Protein AF-A0A7C6IAD1-F1 (afdb_monomer)

Mean predicted aligned error: 6.72 Å

Secondary structure (DSSP, 8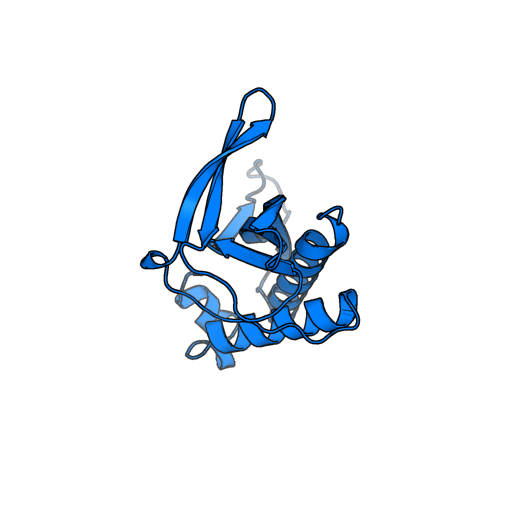-state):
---HHHHHHH-GGGTTTHHHHHHHHHHHHHHHHHSS--------GGGEEEEEEEEETTEEEEEEEESS--SS-SEEEEEEEEEEEEEEE--S-TT--SPPEEEEEEEEEEEEEETTT--EEEEEEEEEEEEESS---HHHHHHHHHHHHHHHHHSS--

pLDDT: mean 84.41, std 10.74, range [49.41, 95.94]

Solvent-accessible surface area (backbone atoms only — not comparable to full-atom values): 9245 Å² total; per-residue (Å²): 98,56,60,69,64,58,39,37,74,46,36,57,92,32,52,92,42,47,68,62,51,50,53,52,53,42,38,51,41,39,19,70,73,71,75,45,85,66,88,88,79,90,78,63,71,90,54,41,46,71,47,78,41,79,75,49,102,90,40,73,42,69,28,49,39,71,75,65,87,62,92,61,81,51,78,46,76,37,74,45,63,62,39,47,47,82,46,73,50,67,70,94,48,96,82,60,86,68,76,47,43,33,32,46,33,43,36,27,23,26,23,33,28,34,41,76,81,69,41,77,66,43,68,53,74,49,75,22,69,33,80,43,74,82,71,73,46,59,65,49,56,51,50,31,41,42,48,42,36,45,49,59,57,72,69,40,79,124

Nearest PDB structures (foldseek):
  4kwy-assembly2_B  TM=5.955E-01  e=2.966E-02  Caulobacter vibrioides CB15
  4kwy-assembly1_A  TM=5.606E-01  e=1.723E-02  Caulobacter vibrioides CB15
  4n4r-assembly2_D  TM=5.101E-01  e=5.105E-02  Salmonella enterica subsp. enterica serovar Typhimurium str. LT2
  2r76-assembly1_A  TM=6.325E-01  e=5.370E-01  Shewanella oneidensis MR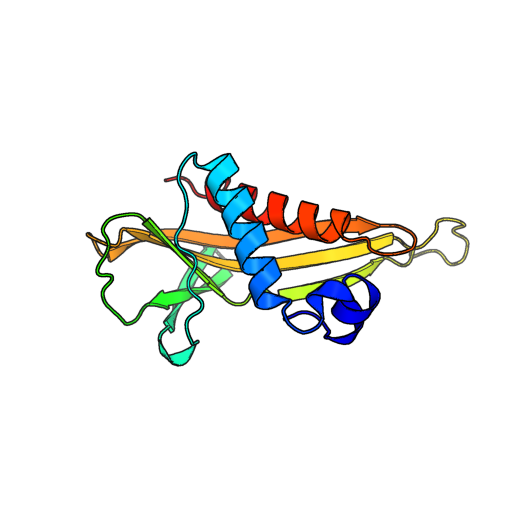-1
  5ixm-assembly3_F  TM=4.500E-01  e=1.262E-01  Yersinia pestis

Structure (mmCIF, N/CA/C/O backbone):
data_AF-A0A7C6IAD1-F1
#
_entry.id   AF-A0A7C6IAD1-F1
#
loop_
_atom_site.group_PDB
_atom_site.id
_atom_site.type_symbol
_atom_site.label_atom_id
_atom_site.label_alt_id
_atom_site.label_comp_id
_atom_site.label_asym_id
_atom_site.label_entity_id
_atom_site.label_seq_id
_atom_site.pdbx_PDB_ins_code
_atom_site.Cartn_x
_atom_site.Cartn_y
_atom_site.Cartn_z
_atom_site.occupancy
_atom_site.B_iso_or_equiv
_atom_site.auth_seq_id
_atom_site.auth_comp_id
_atom_site.auth_asym_id
_atom_site.auth_atom_id
_atom_site.pdbx_PDB_model_num
ATOM 1 N N . MET A 1 1 ? 0.439 -8.194 -6.680 1.00 49.41 1 MET A N 1
ATOM 2 C CA . MET A 1 1 ? 1.773 -8.681 -7.096 1.00 49.41 1 MET A CA 1
ATOM 3 C C . MET A 1 1 ? 1.981 -8.304 -8.549 1.00 49.41 1 MET A C 1
ATOM 5 O O . MET A 1 1 ? 1.055 -8.511 -9.327 1.00 49.41 1 MET A O 1
ATOM 9 N N . GLY A 1 2 ? 3.116 -7.680 -8.877 1.00 54.41 2 GLY A N 1
ATOM 10 C CA . GLY A 1 2 ? 3.465 -7.342 -10.260 1.00 54.41 2 GLY A CA 1
ATOM 11 C C . GLY A 1 2 ? 3.659 -8.585 -11.116 1.00 54.41 2 GLY A C 1
ATOM 12 O O . GLY A 1 2 ? 3.763 -9.694 -10.586 1.00 54.41 2 GLY A O 1
ATOM 13 N N . ASN A 1 3 ? 3.678 -8.398 -12.432 1.00 66.62 3 ASN A N 1
ATOM 14 C CA . ASN A 1 3 ? 4.040 -9.470 -13.343 1.00 66.62 3 ASN A CA 1
ATOM 15 C C . ASN A 1 3 ? 5.466 -9.939 -12.989 1.00 66.62 3 ASN A C 1
ATOM 17 O O . ASN A 1 3 ? 6.377 -9.108 -12.978 1.00 66.62 3 ASN A O 1
ATOM 21 N N . PRO A 1 4 ? 5.683 -11.227 -12.666 1.00 68.62 4 PRO A N 1
ATOM 22 C CA . PRO A 1 4 ? 7.010 -11.738 -12.333 1.00 68.62 4 PRO A CA 1
ATOM 23 C C . PRO A 1 4 ? 8.063 -11.469 -13.411 1.00 68.62 4 PRO A C 1
ATOM 25 O O . PRO A 1 4 ? 9.246 -11.418 -13.087 1.00 68.62 4 PRO A O 1
ATOM 28 N N . ASP A 1 5 ? 7.639 -11.299 -14.664 1.00 72.12 5 ASP A N 1
ATOM 29 C CA . ASP A 1 5 ? 8.531 -10.965 -15.773 1.00 72.12 5 ASP A CA 1
ATOM 30 C C . ASP A 1 5 ? 9.017 -9.508 -15.692 1.00 72.12 5 ASP A C 1
ATOM 32 O O . ASP A 1 5 ? 10.218 -9.285 -15.775 1.00 72.12 5 ASP A O 1
ATOM 36 N N . ASP A 1 6 ? 8.140 -8.540 -15.381 1.00 75.69 6 ASP A N 1
ATOM 37 C CA . ASP A 1 6 ? 8.548 -7.135 -15.181 1.00 75.69 6 ASP A CA 1
ATOM 38 C C . ASP A 1 6 ? 9.548 -7.022 -14.013 1.00 75.69 6 ASP A C 1
ATOM 40 O O . ASP A 1 6 ? 10.589 -6.382 -14.112 1.00 75.69 6 ASP A O 1
ATOM 44 N N . VAL A 1 7 ? 9.295 -7.726 -12.903 1.00 79.81 7 VAL A N 1
ATOM 45 C CA . VAL A 1 7 ? 10.226 -7.717 -11.760 1.00 79.81 7 VAL A CA 1
ATOM 46 C C . VAL A 1 7 ? 11.581 -8.331 -12.128 1.00 79.81 7 VAL A C 1
ATOM 48 O O . VAL A 1 7 ? 12.609 -7.847 -11.667 1.00 79.81 7 VAL A O 1
ATOM 51 N N . LYS A 1 8 ? 11.615 -9.394 -12.937 1.00 83.25 8 LYS A N 1
ATOM 52 C CA . LYS A 1 8 ? 12.880 -10.000 -13.386 1.00 83.25 8 LYS A CA 1
ATOM 53 C C . LYS A 1 8 ? 13.661 -9.087 -14.320 1.00 83.25 8 LYS A C 1
ATOM 55 O O . LYS A 1 8 ? 14.885 -9.070 -14.226 1.00 83.25 8 LYS A O 1
ATOM 60 N N . ASP A 1 9 ? 12.965 -8.375 -15.195 1.00 82.62 9 ASP A N 1
ATOM 61 C CA . ASP A 1 9 ? 13.583 -7.494 -16.180 1.00 82.62 9 ASP A CA 1
ATOM 62 C C . ASP A 1 9 ? 14.133 -6.225 -15.516 1.00 82.62 9 ASP A C 1
ATOM 64 O O . ASP A 1 9 ? 15.273 -5.834 -15.772 1.00 82.62 9 ASP A O 1
ATOM 68 N N . ASP A 1 10 ? 13.358 -5.622 -14.612 1.00 85.06 10 ASP A N 1
ATOM 69 C CA . ASP A 1 10 ? 13.671 -4.312 -14.036 1.00 85.06 10 ASP A CA 1
ATOM 70 C C . ASP A 1 10 ? 14.435 -4.410 -12.700 1.00 85.06 10 ASP A C 1
ATOM 72 O O . ASP A 1 10 ? 15.216 -3.523 -12.351 1.00 85.06 10 ASP A O 1
ATOM 76 N N . LEU A 1 11 ? 14.229 -5.498 -11.946 1.00 86.81 11 LEU A N 1
ATOM 77 C CA . LEU A 1 11 ? 14.812 -5.762 -10.623 1.00 86.81 11 LEU A CA 1
ATOM 78 C C . LEU A 1 11 ? 15.361 -7.205 -10.519 1.00 86.81 11 LEU A C 1
ATOM 80 O O . LEU A 1 11 ? 14.967 -7.962 -9.620 1.00 86.81 11 LEU A O 1
ATOM 84 N N . PRO A 1 12 ? 16.299 -7.622 -11.393 1.00 87.75 12 PRO A N 1
ATOM 85 C CA . PRO A 1 12 ? 16.764 -9.012 -11.472 1.00 87.75 12 PRO A CA 1
ATOM 86 C C . PRO A 1 12 ? 17.335 -9.537 -10.147 1.00 87.75 12 PRO A C 1
ATOM 88 O O . PRO A 1 12 ? 17.147 -10.703 -9.797 1.00 87.75 12 PRO A O 1
ATOM 91 N N . GLU A 1 13 ? 17.982 -8.664 -9.372 1.00 89.38 13 GLU A N 1
ATOM 92 C CA . GLU A 1 13 ? 18.528 -8.960 -8.042 1.00 89.38 13 GLU A CA 1
ATOM 93 C C . GLU A 1 13 ? 17.454 -9.304 -6.993 1.00 89.38 13 GLU A C 1
ATOM 95 O O . GLU A 1 13 ? 17.726 -10.040 -6.043 1.00 89.38 13 GLU A O 1
ATOM 100 N N . PHE A 1 14 ? 16.218 -8.835 -7.189 1.00 87.88 14 PHE A N 1
ATOM 101 C CA . PHE A 1 14 ? 15.090 -9.060 -6.285 1.00 87.88 14 PHE A CA 1
ATOM 102 C C . PHE A 1 14 ? 14.023 -9.988 -6.863 1.00 87.88 14 PHE A C 1
ATOM 104 O O . PHE A 1 14 ? 13.040 -10.257 -6.179 1.00 87.88 14 PHE A O 1
ATOM 111 N N . ALA A 1 15 ? 14.211 -10.558 -8.055 1.00 85.94 15 ALA A N 1
ATOM 112 C CA . ALA A 1 15 ? 13.233 -11.443 -8.696 1.00 85.94 15 ALA A CA 1
ATOM 113 C C . ALA A 1 15 ? 12.720 -12.575 -7.783 1.00 85.94 15 ALA A C 1
ATOM 115 O O . ALA A 1 15 ? 11.536 -12.906 -7.796 1.00 85.94 15 ALA A O 1
ATOM 116 N N . ASN A 1 16 ? 13.601 -13.135 -6.947 1.00 86.25 16 ASN A N 1
ATOM 117 C CA . ASN A 1 16 ? 13.269 -14.220 -6.016 1.00 86.25 16 ASN A CA 1
ATOM 118 C C . ASN A 1 16 ? 12.881 -13.738 -4.605 1.00 86.25 16 ASN A C 1
ATOM 120 O O . ASN A 1 16 ? 12.502 -14.554 -3.769 1.00 86.25 16 ASN A O 1
ATOM 124 N N . ASN A 1 17 ? 12.998 -12.439 -4.313 1.00 88.75 17 ASN A N 1
ATOM 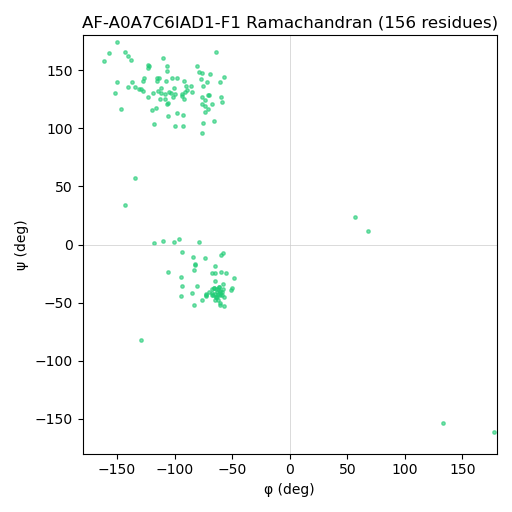125 C CA . ASN A 1 17 ? 12.728 -11.860 -2.993 1.00 88.75 17 ASN A CA 1
ATOM 126 C C . ASN A 1 17 ? 12.061 -10.475 -3.077 1.00 88.75 17 ASN A C 1
ATOM 128 O O . ASN A 1 17 ? 12.293 -9.600 -2.243 1.00 88.75 17 ASN A O 1
ATOM 132 N N . PHE A 1 18 ? 11.221 -10.263 -4.089 1.00 87.56 18 PHE A N 1
ATOM 133 C CA . PHE A 1 18 ? 10.616 -8.959 -4.346 1.00 87.56 18 PHE A CA 1
ATOM 134 C C . PHE A 1 18 ? 9.801 -8.471 -3.152 1.00 87.56 18 PHE A C 1
ATOM 136 O O . PHE A 1 18 ? 9.898 -7.315 -2.768 1.00 87.56 18 PHE A O 1
ATOM 143 N N . VAL A 1 19 ? 9.047 -9.371 -2.514 1.00 87.12 19 VAL A N 1
ATOM 144 C CA . VAL A 1 19 ? 8.253 -9.042 -1.323 1.00 87.12 19 VAL A CA 1
ATOM 145 C C . VAL A 1 19 ? 9.148 -8.599 -0.165 1.00 87.12 19 VAL A C 1
ATOM 147 O O . VAL A 1 19 ? 8.823 -7.627 0.511 1.00 87.12 19 VAL A O 1
ATOM 150 N N . GLY A 1 20 ? 10.277 -9.276 0.063 1.00 90.25 20 GLY A N 1
ATOM 151 C CA . GLY A 1 20 ? 11.220 -8.898 1.114 1.00 90.25 20 GLY A CA 1
ATOM 152 C C . GLY A 1 20 ? 11.841 -7.526 0.861 1.00 90.25 20 GLY A C 1
ATOM 153 O O . GLY A 1 20 ? 11.866 -6.694 1.766 1.00 90.25 20 GLY A O 1
ATOM 154 N N . TRP A 1 21 ? 12.272 -7.274 -0.377 1.00 92.19 21 TRP A N 1
ATOM 155 C CA . TRP A 1 21 ? 12.780 -5.968 -0.799 1.00 92.19 21 TRP A CA 1
ATOM 156 C C . TRP A 1 21 ? 11.718 -4.872 -0.650 1.00 92.19 21 TRP A C 1
ATOM 158 O O . TRP A 1 21 ? 11.953 -3.902 0.060 1.00 92.19 21 TRP A O 1
ATOM 168 N N . PHE A 1 22 ? 10.521 -5.076 -1.202 1.00 90.81 22 PHE A N 1
ATOM 169 C CA . PHE A 1 22 ? 9.424 -4.110 -1.150 1.00 90.81 22 PHE A CA 1
ATOM 170 C C . PHE A 1 22 ? 9.052 -3.745 0.293 1.00 90.81 22 PHE A C 1
ATOM 172 O O . PHE A 1 22 ? 8.907 -2.571 0.620 1.00 90.81 22 PHE A O 1
ATOM 179 N N . LYS A 1 23 ? 8.941 -4.742 1.184 1.00 91.62 23 LYS A N 1
ATOM 180 C CA . LYS A 1 23 ? 8.686 -4.509 2.614 1.00 91.62 23 LYS A CA 1
ATOM 181 C C . LYS A 1 23 ? 9.796 -3.685 3.264 1.00 91.62 23 LYS A C 1
ATOM 183 O O . LYS A 1 23 ? 9.496 -2.810 4.067 1.00 91.62 23 LYS A O 1
ATOM 188 N N . SER A 1 24 ? 11.054 -3.983 2.943 1.00 93.50 24 SER A N 1
ATOM 189 C CA . SER A 1 24 ? 12.201 -3.246 3.476 1.00 93.50 24 SER A CA 1
ATOM 190 C C . SER A 1 24 ? 12.197 -1.795 3.001 1.00 93.50 24 SER A C 1
ATOM 192 O O . SER A 1 24 ? 12.345 -0.901 3.828 1.00 93.50 24 SER A O 1
ATOM 194 N N . SER A 1 25 ? 11.995 -1.558 1.704 1.00 94.56 25 SER A N 1
ATOM 195 C CA . SER A 1 25 ? 11.942 -0.214 1.121 1.00 94.56 25 SER A CA 1
ATOM 196 C C . SER A 1 25 ? 10.781 0.598 1.688 1.00 94.56 25 SER A C 1
ATOM 198 O O . SER A 1 25 ? 10.994 1.701 2.175 1.00 94.56 25 SER A O 1
ATOM 200 N N . LEU A 1 26 ? 9.573 0.026 1.741 1.00 93.25 26 LEU A N 1
ATOM 201 C CA . LEU A 1 26 ? 8.420 0.706 2.336 1.00 93.25 26 LEU A CA 1
ATOM 202 C C . LEU A 1 26 ? 8.660 1.041 3.816 1.00 93.25 26 LEU A C 1
ATOM 204 O O . LEU A 1 26 ? 8.297 2.119 4.270 1.00 93.25 26 LEU A O 1
ATOM 208 N N . GLY A 1 27 ? 9.291 0.139 4.574 1.00 94.25 27 GLY A N 1
ATOM 209 C CA . GLY A 1 27 ? 9.632 0.385 5.977 1.00 94.25 27 GLY A CA 1
ATOM 210 C C . GLY A 1 27 ? 10.615 1.531 6.173 1.00 94.25 27 GLY A C 1
ATOM 211 O O . GLY A 1 27 ? 10.416 2.333 7.082 1.00 94.25 27 GLY A O 1
ATOM 212 N N . GLN A 1 28 ? 11.626 1.634 5.308 1.00 95.94 28 GLN A N 1
ATOM 213 C CA . GLN A 1 28 ? 12.598 2.728 5.337 1.00 95.94 28 GLN A CA 1
ATOM 214 C C . GLN A 1 28 ? 11.935 4.079 5.054 1.00 95.94 28 GLN A C 1
ATOM 216 O O . GLN A 1 28 ? 12.165 5.028 5.803 1.00 95.94 28 GLN A O 1
ATOM 221 N N . GLU A 1 29 ? 11.067 4.159 4.042 1.00 95.38 29 GLU A N 1
ATOM 222 C CA . GLU A 1 29 ? 10.368 5.411 3.721 1.00 95.38 29 GLU A CA 1
ATOM 223 C C . GLU A 1 29 ? 9.377 5.812 4.823 1.00 95.38 29 GLU A C 1
ATOM 225 O O . GLU A 1 29 ? 9.356 6.961 5.262 1.00 95.38 29 GLU A O 1
ATOM 230 N N . LEU A 1 30 ? 8.621 4.858 5.374 1.00 93.19 30 LEU A N 1
ATOM 231 C CA . LEU A 1 30 ? 7.731 5.124 6.508 1.00 93.19 30 LEU A CA 1
ATOM 232 C C . LEU A 1 30 ? 8.496 5.585 7.759 1.00 93.19 30 LEU A C 1
ATOM 234 O O . LEU A 1 30 ? 8.017 6.466 8.476 1.00 93.19 30 LEU A O 1
ATOM 238 N N . GLU A 1 31 ? 9.672 5.020 8.042 1.00 94.25 31 GLU A N 1
ATOM 239 C CA . GLU A 1 31 ? 10.527 5.458 9.153 1.00 94.25 31 GLU A CA 1
ATOM 240 C C . GLU A 1 31 ? 11.070 6.870 8.926 1.00 94.25 31 GLU A C 1
ATOM 242 O O . GLU A 1 31 ? 11.025 7.697 9.837 1.00 94.25 31 GLU A O 1
ATOM 247 N N . LYS A 1 32 ? 11.528 7.169 7.707 1.00 94.31 32 LYS A N 1
ATOM 248 C CA . LYS A 1 32 ? 12.014 8.494 7.305 1.00 94.31 32 LYS A CA 1
ATOM 249 C C . LYS A 1 32 ? 10.940 9.570 7.486 1.00 94.31 32 LYS A C 1
ATOM 251 O O . LYS A 1 32 ? 11.252 10.636 8.012 1.00 94.31 32 LYS A O 1
ATOM 256 N N . ILE A 1 33 ? 9.693 9.284 7.104 1.00 91.88 33 ILE A N 1
ATOM 257 C CA . ILE A 1 33 ? 8.569 10.230 7.202 1.00 91.88 33 ILE A CA 1
ATOM 258 C C . ILE A 1 33 ? 8.069 10.356 8.650 1.00 91.88 33 ILE A C 1
ATOM 260 O O . ILE A 1 33 ? 7.896 11.460 9.163 1.00 91.88 33 ILE A O 1
ATOM 264 N N . SER A 1 34 ? 7.843 9.235 9.342 1.00 89.75 34 SER A N 1
ATOM 265 C CA . SER A 1 34 ? 7.251 9.241 10.691 1.00 89.75 34 SER A CA 1
ATOM 266 C C . SER A 1 34 ? 8.250 9.508 11.824 1.00 89.75 34 SER A C 1
ATOM 268 O O . SER A 1 34 ? 7.846 9.781 12.959 1.00 89.75 34 SER A O 1
ATOM 270 N N . GLY A 1 35 ? 9.551 9.372 11.557 1.00 91.56 35 GLY A N 1
ATOM 271 C CA . GLY A 1 35 ? 10.617 9.405 12.558 1.00 91.56 35 GLY A CA 1
ATOM 272 C C . GLY A 1 35 ? 10.615 8.208 13.519 1.00 91.56 35 GLY A C 1
ATOM 273 O O . GLY A 1 35 ? 11.288 8.260 14.552 1.00 91.56 35 GLY A O 1
ATOM 274 N N . LYS A 1 36 ? 9.837 7.152 13.238 1.00 88.69 36 LYS A N 1
ATOM 275 C CA . LYS A 1 36 ? 9.735 5.943 14.068 1.00 88.69 36 LYS A CA 1
ATOM 276 C C . LYS A 1 36 ? 9.816 4.682 13.203 1.00 88.69 36 LYS A C 1
ATOM 278 O O . LYS A 1 36 ? 9.107 4.603 12.205 1.00 88.69 36 LYS A O 1
ATOM 283 N N . PRO A 1 37 ? 10.590 3.660 13.605 1.00 90.12 37 PRO A N 1
ATOM 284 C CA . PRO A 1 37 ? 10.673 2.419 12.846 1.00 90.12 37 PRO A CA 1
ATOM 285 C C . PRO A 1 37 ? 9.328 1.670 12.885 1.00 90.12 37 PRO A C 1
ATOM 287 O O . PRO A 1 37 ? 8.857 1.326 13.978 1.00 90.12 37 PRO A O 1
ATOM 290 N N . PRO A 1 38 ? 8.689 1.397 11.732 1.00 91.12 38 PRO A N 1
ATOM 291 C CA . PRO A 1 38 ? 7.457 0.625 11.685 1.00 91.12 38 PRO A CA 1
ATOM 292 C C . PRO A 1 38 ? 7.738 -0.880 11.775 1.00 91.12 38 PRO A C 1
ATOM 294 O O . PRO A 1 38 ? 8.772 -1.380 11.329 1.00 91.12 38 PRO A O 1
ATOM 297 N N . VAL A 1 39 ? 6.763 -1.640 12.275 1.00 89.94 39 VAL A N 1
ATOM 298 C CA . VAL A 1 39 ? 6.766 -3.107 12.175 1.00 89.94 39 VAL A CA 1
ATOM 299 C C . VAL A 1 39 ? 5.896 -3.516 10.991 1.00 89.94 39 VAL A C 1
ATOM 301 O O . VAL A 1 39 ? 4.680 -3.337 11.023 1.00 89.94 39 VAL A O 1
ATOM 304 N N . ILE A 1 40 ? 6.506 -4.090 9.949 1.00 90.44 40 ILE A N 1
ATOM 305 C CA . ILE A 1 40 ? 5.789 -4.509 8.735 1.00 90.44 40 ILE A CA 1
ATOM 306 C C . ILE A 1 40 ? 5.638 -6.028 8.691 1.00 90.44 40 ILE A C 1
ATOM 308 O O . ILE A 1 40 ? 6.580 -6.778 8.408 1.00 90.44 40 ILE A O 1
ATOM 312 N N . ASN A 1 41 ? 4.400 -6.483 8.864 1.00 88.31 41 ASN A N 1
ATOM 313 C CA . ASN A 1 41 ? 4.028 -7.890 8.781 1.00 88.31 41 ASN A CA 1
ATOM 314 C C . ASN A 1 41 ? 3.240 -8.171 7.504 1.00 88.31 41 ASN A C 1
ATOM 316 O O . ASN A 1 41 ? 2.410 -7.374 7.078 1.00 88.31 41 ASN A O 1
ATOM 320 N N . GLN A 1 42 ? 3.514 -9.323 6.896 1.00 87.69 42 GLN A N 1
ATOM 321 C CA . GLN A 1 42 ? 2.640 -9.869 5.867 1.00 87.69 42 GLN A CA 1
ATOM 322 C C . GLN A 1 42 ? 1.676 -10.820 6.566 1.00 87.69 42 GLN A C 1
ATOM 324 O O . GLN A 1 42 ? 2.114 -11.676 7.332 1.00 87.69 42 GLN A O 1
ATOM 329 N N . ILE A 1 43 ? 0.388 -10.649 6.308 1.00 86.75 43 ILE A N 1
ATOM 330 C CA . ILE A 1 43 ? -0.678 -11.487 6.852 1.00 86.75 43 ILE A CA 1
ATOM 331 C C . ILE A 1 43 ? -1.478 -12.084 5.699 1.00 86.75 43 ILE A C 1
ATOM 333 O O . ILE A 1 43 ? -1.491 -11.532 4.597 1.00 86.75 43 ILE A O 1
ATOM 337 N N . GLU A 1 44 ? -2.105 -13.229 5.941 1.00 87.12 44 GLU A N 1
ATOM 338 C CA . GLU A 1 44 ? -2.984 -13.860 4.962 1.00 87.12 44 GLU A CA 1
ATOM 339 C C . GLU A 1 44 ? -4.336 -13.147 4.892 1.00 87.12 44 GLU A C 1
ATOM 341 O O . GLU A 1 44 ? -4.860 -12.685 5.905 1.00 87.12 44 GLU A O 1
ATOM 346 N N . ASP A 1 45 ? -4.941 -13.135 3.703 1.00 87.19 45 ASP A N 1
ATOM 347 C CA . ASP A 1 45 ? -6.277 -12.566 3.487 1.00 87.19 45 ASP A CA 1
ATOM 348 C C . ASP A 1 45 ? -7.357 -13.256 4.340 1.00 87.19 45 ASP A C 1
ATOM 350 O O . ASP A 1 45 ? -8.381 -12.653 4.639 1.00 87.19 45 ASP A O 1
ATOM 354 N N . SER A 1 46 ? -7.124 -14.507 4.755 1.00 89.31 46 SER A N 1
ATOM 355 C CA . SER A 1 46 ? -8.003 -15.287 5.638 1.00 89.31 46 SER A CA 1
ATOM 356 C C . SER A 1 46 ? -8.137 -14.703 7.050 1.00 89.31 46 SER A C 1
ATOM 358 O O . SER A 1 46 ? -9.076 -15.057 7.757 1.00 89.31 46 SER A O 1
ATOM 360 N N . LEU A 1 47 ? -7.213 -13.824 7.454 1.00 88.31 47 LEU A N 1
ATOM 361 C CA . LEU A 1 47 ? -7.208 -13.133 8.748 1.00 88.31 47 LEU A CA 1
ATOM 362 C C . LEU A 1 47 ? -7.839 -11.732 8.670 1.00 88.31 47 LEU A C 1
ATOM 364 O O . LEU A 1 47 ? -7.793 -10.972 9.644 1.00 88.31 47 LEU A O 1
ATOM 368 N N . LEU A 1 48 ? -8.375 -11.372 7.501 1.00 89.75 48 LEU A N 1
ATOM 369 C CA . LEU A 1 48 ? -8.971 -10.078 7.217 1.00 89.75 48 LEU A CA 1
ATOM 370 C C . LEU A 1 48 ? -10.447 -10.228 6.836 1.00 89.75 48 LEU A C 1
ATOM 372 O O . LEU A 1 48 ? -10.804 -10.930 5.889 1.00 89.75 48 LEU A O 1
ATOM 376 N N . THR A 1 49 ? -11.300 -9.440 7.481 1.00 91.38 49 THR A N 1
ATOM 377 C CA . THR A 1 49 ? -12.655 -9.167 7.012 1.00 91.38 49 THR A CA 1
ATOM 378 C C . THR A 1 49 ? -12.670 -7.926 6.129 1.00 91.38 49 THR A C 1
ATOM 380 O O . THR A 1 49 ? -12.190 -6.853 6.490 1.00 91.38 49 THR A O 1
ATOM 383 N N . PHE A 1 50 ? -13.305 -8.041 4.964 1.00 91.56 50 PHE A N 1
ATOM 384 C CA . PHE A 1 50 ? -13.477 -6.925 4.037 1.00 91.56 50 PHE A CA 1
ATOM 385 C C . PHE A 1 50 ? -14.798 -6.201 4.268 1.00 91.56 50 PHE A C 1
ATOM 387 O O . PHE A 1 50 ? -15.854 -6.653 3.814 1.00 91.56 50 PHE A O 1
ATOM 394 N N . VAL A 1 51 ? -14.736 -5.048 4.930 1.00 91.56 51 VAL A N 1
ATOM 395 C CA . VAL A 1 51 ? -15.927 -4.273 5.296 1.00 91.56 51 VAL A CA 1
ATOM 396 C C . VAL A 1 51 ? -16.243 -3.220 4.228 1.00 91.56 51 VAL A C 1
ATOM 398 O O . VAL A 1 51 ? -15.358 -2.446 3.853 1.00 91.56 51 VAL A O 1
ATOM 401 N N . PRO A 1 52 ? -17.484 -3.171 3.704 1.00 93.44 52 PRO A N 1
ATOM 402 C CA . PRO A 1 52 ? -17.910 -2.111 2.800 1.00 93.44 52 PRO A CA 1
ATOM 403 C C . PRO A 1 52 ? -18.135 -0.805 3.575 1.00 93.44 52 PRO A C 1
ATOM 405 O O . PRO A 1 52 ? -19.004 -0.743 4.441 1.00 93.44 52 PRO A O 1
ATOM 408 N N . LEU A 1 53 ? -17.388 0.242 3.232 1.00 91.31 53 LEU A N 1
ATOM 409 C CA . LEU A 1 53 ? -17.541 1.596 3.763 1.00 91.31 53 LEU A CA 1
ATOM 410 C C . LEU A 1 53 ? -17.785 2.606 2.643 1.00 91.31 53 LEU A C 1
ATOM 412 O O . LEU A 1 53 ? -17.385 2.403 1.495 1.00 91.31 53 LEU A O 1
ATOM 416 N N . GLN A 1 54 ? -18.454 3.703 2.982 1.00 91.44 54 GLN A N 1
ATOM 417 C CA . GLN A 1 54 ? -18.752 4.773 2.036 1.00 91.44 54 GLN A CA 1
ATOM 418 C C . GLN A 1 54 ? -17.496 5.618 1.785 1.00 91.44 54 GLN A C 1
ATOM 420 O O . GLN A 1 54 ? -16.976 6.215 2.715 1.00 91.44 54 GLN A O 1
ATOM 425 N N . LEU A 1 55 ? -17.024 5.710 0.541 1.00 86.94 55 LEU A N 1
ATOM 426 C CA . LEU A 1 55 ? -15.887 6.572 0.180 1.00 86.94 55 LEU A CA 1
ATOM 427 C C . LEU A 1 55 ? -16.343 7.960 -0.298 1.00 86.94 55 LEU A C 1
ATOM 429 O O . LEU A 1 55 ? -15.687 8.961 -0.044 1.00 86.94 55 LEU A O 1
ATOM 433 N N . SER A 1 56 ? -17.474 8.025 -1.002 1.00 87.06 56 SER A N 1
ATOM 434 C CA . SER A 1 56 ? -18.126 9.265 -1.452 1.00 87.06 56 SER A CA 1
ATOM 435 C C . SER A 1 56 ? -19.629 9.039 -1.538 1.00 87.06 56 SER A C 1
ATOM 437 O O . SER A 1 56 ? -20.052 7.896 -1.452 1.00 87.06 56 SER A O 1
ATOM 439 N N . GLU A 1 57 ? -20.454 10.052 -1.809 1.00 86.19 57 GLU A N 1
ATOM 440 C CA . GLU A 1 57 ? -21.919 9.900 -1.947 1.00 86.19 57 GLU A CA 1
ATOM 441 C C . GLU A 1 57 ? -22.366 8.746 -2.864 1.00 86.19 57 GLU A C 1
ATOM 443 O O . GLU A 1 57 ? -23.431 8.166 -2.666 1.00 86.19 57 GLU A O 1
ATOM 448 N N . LYS A 1 58 ? -21.551 8.391 -3.864 1.00 89.62 58 LYS A N 1
ATOM 449 C CA . LYS A 1 58 ? -21.896 7.400 -4.894 1.00 89.62 58 LYS A CA 1
ATOM 450 C C . LYS A 1 58 ? -20.984 6.178 -4.907 1.00 89.62 58 LYS A C 1
ATOM 452 O O . LYS A 1 58 ? -21.157 5.321 -5.771 1.00 89.62 58 LYS A O 1
ATOM 457 N N . SER A 1 59 ? -20.005 6.087 -4.006 1.00 90.00 59 SER A N 1
ATOM 458 C CA . SER A 1 59 ? -19.015 5.009 -4.042 1.00 90.00 59 SER A CA 1
ATOM 459 C C . SER A 1 59 ? -18.832 4.330 -2.691 1.00 90.00 59 SER A C 1
ATOM 461 O O . SER A 1 59 ? -18.685 4.970 -1.652 1.00 90.00 59 SER A O 1
ATOM 463 N N . ILE A 1 60 ? -18.816 2.999 -2.745 1.00 92.06 60 ILE A N 1
ATOM 464 C CA . ILE A 1 60 ? -18.510 2.111 -1.626 1.00 92.06 60 ILE A CA 1
ATOM 465 C C . ILE A 1 60 ? -17.176 1.438 -1.927 1.00 92.06 60 ILE A C 1
ATOM 467 O O . ILE A 1 60 ? -16.951 0.938 -3.032 1.00 92.06 60 ILE A O 1
ATOM 471 N N . ILE A 1 61 ? -16.310 1.394 -0.927 1.00 91.19 61 ILE A N 1
ATOM 472 C CA . ILE A 1 61 ? -15.033 0.697 -0.957 1.00 91.19 61 ILE A CA 1
ATOM 473 C C . ILE A 1 61 ? -15.049 -0.445 0.055 1.00 91.19 61 ILE A C 1
ATOM 475 O O . ILE A 1 61 ? -15.588 -0.312 1.146 1.00 91.19 61 ILE A O 1
ATOM 479 N N . LYS A 1 62 ? -14.458 -1.588 -0.304 1.00 92.25 62 LYS A N 1
ATOM 480 C CA . LYS A 1 62 ? -14.218 -2.681 0.645 1.00 92.25 62 LYS A CA 1
ATOM 481 C C . LYS A 1 62 ? -12.826 -2.518 1.234 1.00 92.25 62 LYS A C 1
ATOM 483 O O . LYS A 1 62 ? -11.857 -2.675 0.484 1.00 92.25 62 LYS A O 1
ATOM 488 N N . ILE A 1 63 ? -12.752 -2.197 2.519 1.00 92.00 63 ILE A N 1
ATOM 489 C CA . ILE A 1 63 ? -11.493 -1.980 3.235 1.00 92.00 63 ILE A CA 1
ATOM 490 C C . ILE A 1 63 ? -11.095 -3.244 4.005 1.00 92.00 63 ILE A C 1
ATOM 492 O O . ILE A 1 63 ? -11.983 -3.951 4.490 1.00 92.00 63 ILE A O 1
ATOM 496 N N . PRO A 1 64 ? -9.795 -3.565 4.087 1.00 92.06 64 PRO A N 1
ATOM 497 C CA . PRO A 1 64 ? -9.328 -4.655 4.933 1.00 92.06 64 PRO A CA 1
ATOM 498 C C . PRO A 1 64 ? -9.481 -4.255 6.398 1.00 92.06 64 PRO A C 1
ATOM 500 O O . PRO A 1 64 ? -9.004 -3.200 6.784 1.00 92.06 64 PRO A O 1
ATOM 503 N N . LEU A 1 65 ? -10.108 -5.088 7.216 1.00 90.44 65 LEU A N 1
ATOM 504 C CA . LEU A 1 65 ? -10.063 -4.970 8.667 1.00 90.44 65 LEU A CA 1
ATOM 505 C C . LEU A 1 65 ? -9.623 -6.310 9.253 1.00 90.44 65 LEU A C 1
ATOM 507 O O . LEU A 1 65 ? -10.000 -7.355 8.735 1.00 90.44 65 LEU A O 1
ATOM 511 N N . PRO A 1 66 ? -8.830 -6.303 10.318 1.00 86.44 66 PRO A N 1
ATOM 512 C CA . PRO A 1 66 ? -8.364 -7.524 10.947 1.00 86.44 66 PRO A CA 1
ATOM 513 C C . PRO A 1 66 ? -9.432 -8.184 11.813 1.00 86.44 66 PRO A C 1
ATOM 515 O O . PRO A 1 66 ? -10.158 -7.512 12.548 1.00 86.44 66 PRO A O 1
ATOM 518 N N . ASP A 1 67 ? -9.453 -9.514 11.788 1.00 78.62 67 ASP A N 1
ATOM 519 C CA . ASP A 1 67 ? -10.353 -10.319 12.623 1.00 78.62 67 ASP A CA 1
ATOM 520 C C . ASP A 1 67 ? -9.814 -10.524 14.044 1.00 78.62 67 ASP A C 1
ATOM 522 O O . ASP A 1 67 ? -10.549 -10.883 14.967 1.00 78.62 67 ASP A O 1
ATOM 526 N N . THR A 1 68 ? -8.515 -10.297 14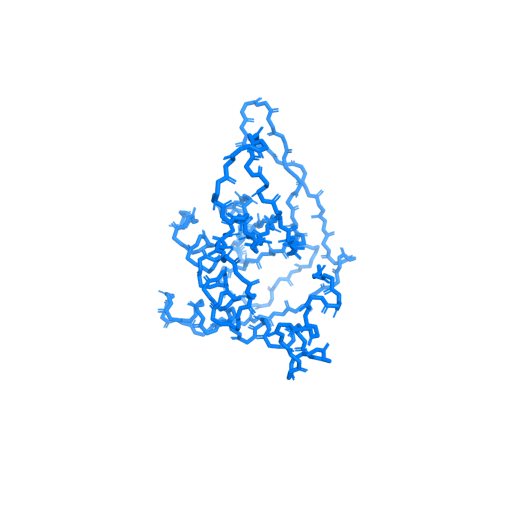.235 1.00 68.75 68 THR A N 1
ATOM 527 C CA . THR A 1 68 ? -7.795 -10.585 15.475 1.00 68.75 68 THR A CA 1
ATOM 528 C C . THR A 1 68 ? -7.444 -9.329 16.260 1.00 68.75 68 THR A C 1
ATOM 530 O O . THR A 1 68 ? -7.260 -8.242 15.717 1.00 68.75 68 THR A O 1
ATOM 533 N N . THR A 1 69 ? -7.298 -9.498 17.572 1.00 67.94 69 THR A N 1
ATOM 534 C CA . THR A 1 69 ? -6.800 -8.462 18.484 1.00 67.94 69 THR A CA 1
ATOM 535 C C . THR A 1 69 ? -5.302 -8.229 18.282 1.00 67.94 69 THR A C 1
ATOM 537 O O . THR A 1 69 ? -4.552 -9.189 18.125 1.00 67.94 69 THR A O 1
ATOM 540 N N . PHE A 1 70 ? -4.863 -6.969 18.329 1.00 69.31 70 PHE A N 1
ATOM 541 C CA . PHE A 1 70 ? -3.445 -6.605 18.287 1.00 69.31 70 PHE A CA 1
ATOM 542 C C . PHE A 1 70 ? -2.873 -6.536 19.690 1.00 69.31 70 PHE A C 1
ATOM 544 O O . PHE A 1 70 ? -3.494 -5.976 20.589 1.00 69.31 70 PHE A O 1
ATOM 551 N N . GLU A 1 71 ? -1.678 -7.091 19.861 1.00 66.62 71 GLU A N 1
ATOM 552 C CA . GLU A 1 71 ? -0.986 -7.097 21.151 1.00 66.62 71 GLU A CA 1
ATOM 553 C C . GLU A 1 71 ? -0.222 -5.791 21.415 1.00 66.62 71 GLU A C 1
ATOM 555 O O . GLU A 1 71 ? 0.048 -5.463 22.568 1.00 66.62 71 GLU A O 1
ATOM 560 N N . ALA A 1 72 ? 0.113 -5.029 20.367 1.00 73.31 72 ALA A N 1
ATOM 561 C CA . ALA A 1 72 ? 0.884 -3.796 20.485 1.00 73.31 72 ALA A CA 1
ATOM 562 C C . ALA A 1 72 ? -0.022 -2.548 20.453 1.00 73.31 72 ALA A C 1
ATOM 564 O O . ALA A 1 72 ? -0.831 -2.419 19.525 1.00 73.31 72 ALA A O 1
ATOM 565 N N . PRO A 1 73 ? 0.123 -1.614 21.414 1.00 83.00 73 PRO A N 1
ATOM 566 C CA . PRO A 1 73 ? -0.582 -0.337 21.385 1.00 83.00 73 PRO A CA 1
ATOM 567 C C . PRO A 1 73 ? -0.060 0.552 20.249 1.00 83.00 73 PRO A C 1
ATOM 569 O O . PRO A 1 73 ? 1.132 0.528 19.926 1.00 83.00 73 PRO A O 1
ATOM 572 N N . GLY A 1 74 ? -0.947 1.353 19.658 1.00 87.62 74 GLY A N 1
ATOM 573 C CA . GLY A 1 74 ? -0.615 2.316 18.613 1.00 87.62 74 GLY A CA 1
ATOM 574 C C . GLY A 1 74 ? -1.562 2.271 17.418 1.00 87.62 74 GLY A C 1
ATOM 575 O O . GLY A 1 74 ? -2.731 1.910 17.526 1.00 87.62 74 GLY A O 1
ATOM 576 N N . ILE A 1 75 ? -1.042 2.675 16.260 1.00 89.62 75 ILE A N 1
ATOM 577 C CA . ILE A 1 75 ? -1.798 2.745 15.009 1.00 89.62 75 ILE A CA 1
ATOM 578 C C . ILE A 1 75 ? -1.313 1.631 14.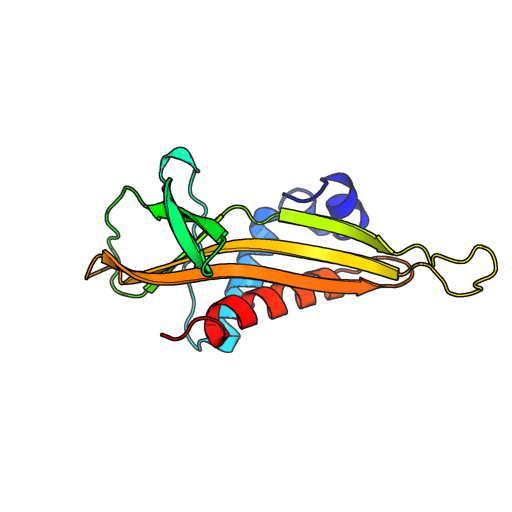088 1.00 89.62 75 ILE A C 1
ATOM 580 O O . ILE A 1 75 ? -0.120 1.531 13.800 1.00 89.62 75 ILE A O 1
ATOM 584 N N . ALA A 1 76 ? -2.241 0.803 13.618 1.00 91.06 76 ALA A N 1
ATOM 585 C CA . ALA A 1 76 ? -1.978 -0.244 12.643 1.00 91.06 76 ALA A CA 1
ATOM 586 C C . ALA A 1 76 ? -2.595 0.122 11.290 1.00 91.06 76 ALA A C 1
ATOM 588 O O . ALA A 1 76 ? -3.782 0.441 11.201 1.00 91.06 76 ALA A O 1
ATOM 589 N N . PHE A 1 77 ? -1.789 0.030 10.233 1.00 91.62 77 PHE A N 1
ATOM 590 C CA . PHE A 1 77 ? -2.235 0.189 8.853 1.00 91.62 77 PHE A CA 1
ATOM 591 C C . PHE A 1 77 ? -2.385 -1.184 8.192 1.00 91.62 77 PHE A C 1
ATOM 593 O O . PHE A 1 77 ? -1.443 -1.977 8.166 1.00 91.62 77 PHE A O 1
ATOM 600 N N . PHE A 1 78 ? -3.557 -1.453 7.620 1.00 91.75 78 PHE A N 1
ATOM 601 C CA . PHE A 1 78 ? -3.828 -2.643 6.808 1.00 91.75 78 PHE A CA 1
ATOM 602 C C . PHE A 1 78 ? -3.900 -2.220 5.356 1.00 91.75 78 PHE A C 1
ATOM 604 O O . PHE A 1 78 ? -4.739 -1.394 5.020 1.00 91.75 78 PHE A O 1
ATOM 611 N N . ILE A 1 79 ? -3.042 -2.779 4.504 1.00 91.06 79 ILE A N 1
ATOM 612 C CA . ILE A 1 79 ? -2.932 -2.406 3.090 1.00 91.06 79 ILE A CA 1
ATOM 613 C C . ILE A 1 79 ? -3.236 -3.644 2.245 1.00 91.06 79 ILE A C 1
ATOM 615 O O . ILE A 1 79 ? -2.509 -4.634 2.308 1.00 91.06 79 ILE A O 1
ATOM 619 N N . HIS A 1 80 ? -4.316 -3.614 1.460 1.00 86.88 80 HIS A N 1
ATOM 620 C CA . HIS A 1 80 ? -4.765 -4.765 0.679 1.00 86.88 80 HIS A CA 1
ATOM 621 C C . HIS A 1 80 ? -5.492 -4.392 -0.630 1.00 86.88 80 HIS A C 1
ATOM 623 O O . HIS A 1 80 ? -6.389 -3.545 -0.635 1.00 86.88 80 HIS A O 1
ATOM 629 N N . PRO A 1 81 ? -5.246 -5.126 -1.730 1.00 81.94 81 PRO A N 1
ATOM 630 C CA . PRO A 1 81 ? -3.962 -5.699 -2.124 1.00 81.94 81 PRO A CA 1
ATOM 631 C C . PRO A 1 81 ? -3.096 -4.600 -2.755 1.00 81.94 81 PRO A C 1
ATOM 633 O O . PRO A 1 81 ? -3.637 -3.732 -3.438 1.00 81.94 81 PRO A O 1
ATOM 636 N N . ILE A 1 82 ? -1.767 -4.662 -2.618 1.00 83.31 82 ILE A N 1
ATOM 637 C CA . ILE A 1 82 ? -0.882 -3.811 -3.430 1.00 83.31 82 ILE A CA 1
ATOM 638 C C . ILE A 1 82 ? -0.843 -4.387 -4.850 1.00 83.31 82 ILE A C 1
ATOM 640 O O . ILE A 1 82 ? -0.251 -5.443 -5.133 1.00 83.31 82 ILE A O 1
ATOM 644 N N . LYS A 1 83 ? -1.557 -3.715 -5.748 1.00 85.06 83 LYS A N 1
ATOM 645 C CA . LYS A 1 83 ? -1.551 -3.995 -7.179 1.00 85.06 83 LYS A CA 1
ATOM 646 C C . LYS A 1 83 ? -0.444 -3.185 -7.816 1.00 85.06 83 LYS A C 1
ATOM 648 O O . LYS A 1 83 ? -0.345 -1.991 -7.575 1.00 85.06 83 LYS A O 1
ATOM 653 N N . VAL A 1 84 ? 0.336 -3.860 -8.645 1.00 83.44 84 VAL A N 1
ATOM 654 C CA . VAL A 1 84 ? 1.359 -3.239 -9.475 1.00 83.44 84 VAL A CA 1
ATOM 655 C C . VAL A 1 84 ? 0.893 -3.381 -10.911 1.00 83.44 84 VAL A C 1
ATOM 657 O O . VAL A 1 84 ? 0.563 -4.492 -11.335 1.00 83.44 84 VAL A O 1
ATOM 660 N N . LEU A 1 85 ? 0.805 -2.268 -11.624 1.00 80.69 85 LEU A N 1
ATOM 661 C CA . LEU A 1 85 ? 0.349 -2.218 -13.005 1.00 80.69 85 LEU A CA 1
ATOM 662 C C . LEU A 1 85 ? 1.375 -1.473 -13.847 1.00 80.69 85 LEU A C 1
ATOM 664 O O . LEU A 1 85 ? 1.912 -0.455 -13.416 1.00 80.69 85 LEU A O 1
ATOM 668 N N . ARG A 1 86 ? 1.590 -1.966 -15.065 1.00 79.88 86 ARG A N 1
ATOM 669 C CA . ARG A 1 86 ? 2.325 -1.256 -16.105 1.00 79.88 86 ARG A CA 1
ATOM 670 C C . ARG A 1 86 ? 1.333 -0.743 -17.139 1.00 79.88 86 ARG A C 1
ATOM 672 O O . ARG A 1 86 ? 0.573 -1.532 -17.703 1.00 79.88 86 ARG A O 1
ATOM 679 N N . HIS A 1 87 ? 1.313 0.565 -17.366 1.00 79.25 87 HIS A N 1
ATOM 680 C CA . HIS A 1 87 ? 0.469 1.193 -18.380 1.00 79.25 87 HIS A CA 1
ATOM 681 C C . HIS A 1 87 ? 1.320 1.804 -19.493 1.00 79.25 87 HIS A C 1
ATOM 683 O O . HIS A 1 87 ? 2.395 2.336 -19.233 1.00 79.25 87 HIS A O 1
ATOM 689 N N . ASN A 1 88 ? 0.837 1.722 -20.734 1.00 75.19 88 ASN A N 1
ATOM 690 C CA . ASN A 1 88 ? 1.485 2.315 -21.900 1.00 75.19 88 ASN A CA 1
ATOM 691 C C . ASN A 1 88 ? 0.535 3.359 -22.487 1.00 75.19 88 ASN A C 1
ATOM 693 O O . ASN A 1 88 ? -0.421 3.001 -23.180 1.00 75.19 88 ASN A O 1
ATOM 697 N N . ASP A 1 89 ? 0.817 4.632 -22.239 1.00 68.31 89 ASP A N 1
ATOM 698 C CA . ASP A 1 89 ? 0.126 5.738 -22.888 1.00 68.31 89 ASP A CA 1
ATOM 699 C C . ASP A 1 89 ? 0.654 5.867 -24.320 1.00 68.31 89 ASP A C 1
ATOM 701 O O . ASP A 1 89 ? 1.695 6.476 -24.598 1.00 68.31 89 ASP A O 1
ATOM 705 N N . LEU A 1 90 ? -0.070 5.259 -25.260 1.00 59.78 90 LEU A N 1
ATOM 706 C CA . LEU A 1 90 ? 0.155 5.489 -26.681 1.00 59.78 90 LEU A CA 1
ATOM 707 C C . LEU A 1 90 ? -0.450 6.851 -27.056 1.00 59.78 90 LEU A C 1
ATOM 709 O O . LEU A 1 90 ? -1.637 7.076 -26.810 1.00 59.78 90 LEU A O 1
ATOM 713 N N . PRO A 1 91 ? 0.302 7.767 -27.691 1.00 59.44 91 PRO A N 1
ATOM 714 C CA . PRO A 1 91 ? -0.285 9.009 -28.168 1.00 59.44 91 PRO A CA 1
ATOM 715 C C . PRO A 1 91 ? -1.402 8.706 -29.179 1.00 59.44 91 PRO A C 1
ATOM 717 O O . PRO A 1 91 ? -1.184 8.028 -30.181 1.00 59.44 91 PRO A O 1
ATOM 720 N N . ASN A 1 92 ? -2.598 9.260 -28.941 1.00 56.09 92 ASN A N 1
ATOM 721 C CA . ASN A 1 92 ? -3.815 9.048 -29.746 1.00 56.09 92 ASN A CA 1
ATOM 722 C C . ASN A 1 92 ? -3.691 9.425 -31.238 1.00 56.09 92 ASN A C 1
ATOM 724 O O . ASN A 1 92 ? -4.612 9.177 -32.016 1.00 56.09 92 ASN A O 1
ATOM 728 N N . ASN A 1 93 ? -2.580 10.031 -31.663 1.00 57.50 93 ASN A N 1
ATOM 729 C CA . ASN A 1 93 ? -2.365 10.444 -33.041 1.00 57.50 93 ASN A CA 1
ATOM 730 C C . ASN A 1 93 ? -1.194 9.673 -33.665 1.00 57.50 93 ASN A C 1
ATOM 732 O O . ASN A 1 93 ? -0.046 9.832 -33.250 1.00 57.50 93 ASN A O 1
ATOM 736 N N . ARG A 1 94 ? -1.480 8.897 -34.720 1.00 54.50 94 ARG A N 1
ATOM 737 C CA . ARG A 1 94 ? -0.497 8.110 -35.495 1.00 54.50 94 ARG A CA 1
ATOM 738 C C . ARG A 1 94 ? 0.616 8.952 -36.147 1.00 54.50 94 ARG A C 1
ATOM 740 O O . ARG A 1 94 ? 1.558 8.379 -36.678 1.00 54.50 94 ARG A O 1
ATOM 747 N N . GLN A 1 95 ? 0.513 10.284 -36.123 1.00 57.25 95 GLN A N 1
ATOM 748 C CA . GLN A 1 95 ? 1.533 11.224 -36.613 1.00 57.25 95 GLN A CA 1
ATOM 749 C C . GLN A 1 95 ? 2.404 11.850 -35.507 1.00 57.25 95 GLN A C 1
ATOM 751 O O . GLN A 1 95 ? 3.251 12.693 -35.795 1.00 57.25 95 GLN A O 1
ATOM 756 N N . SER A 1 96 ? 2.207 11.479 -34.240 1.00 59.31 96 SER A N 1
ATOM 757 C CA . SER A 1 96 ? 3.023 11.988 -33.136 1.00 59.31 96 SER A CA 1
ATOM 758 C C . SER A 1 96 ? 4.416 11.352 -33.145 1.00 59.31 96 SER A C 1
ATOM 760 O O . SER A 1 96 ? 4.540 10.136 -33.056 1.00 59.31 96 SER A O 1
ATOM 762 N N . THR A 1 97 ? 5.470 12.171 -33.182 1.00 60.84 97 THR A N 1
ATOM 763 C CA . THR A 1 97 ? 6.867 11.751 -32.946 1.00 60.84 97 THR A CA 1
ATOM 764 C C . THR A 1 97 ? 7.199 11.589 -31.460 1.00 60.84 97 THR A C 1
ATOM 766 O O . THR A 1 97 ? 8.346 11.310 -31.113 1.00 60.84 97 THR A O 1
ATOM 769 N N . ARG A 1 98 ? 6.224 11.791 -30.561 1.00 61.88 98 ARG A N 1
ATOM 770 C CA . ARG A 1 98 ? 6.426 11.575 -29.125 1.00 61.88 98 ARG A CA 1
ATOM 771 C C . ARG A 1 98 ? 6.542 10.083 -28.844 1.00 61.88 98 ARG A C 1
ATOM 773 O O . ARG A 1 98 ? 5.672 9.314 -29.252 1.00 61.88 98 ARG A O 1
ATOM 780 N N . LEU A 1 99 ? 7.607 9.714 -28.138 1.00 63.06 99 LEU A N 1
ATOM 781 C CA . LEU A 1 99 ? 7.768 8.380 -27.572 1.00 63.06 99 LEU A CA 1
ATOM 782 C C . LEU A 1 99 ? 6.574 8.069 -26.651 1.00 63.06 99 LEU A C 1
ATOM 784 O O . LEU A 1 99 ? 6.050 8.995 -26.024 1.00 63.06 99 LEU A O 1
ATOM 788 N N . PRO A 1 100 ? 6.107 6.810 -26.603 1.00 67.88 100 PRO A N 1
ATOM 789 C CA . PRO A 1 100 ? 5.065 6.417 -25.668 1.00 67.88 100 PRO A CA 1
ATOM 790 C C . PRO A 1 100 ? 5.544 6.641 -24.233 1.00 67.88 100 PRO A C 1
ATOM 792 O O . PRO A 1 100 ? 6.701 6.371 -23.909 1.00 67.88 100 PRO A O 1
ATOM 795 N N . ASN A 1 101 ? 4.646 7.131 -23.382 1.00 76.44 101 ASN A N 1
ATOM 796 C CA . ASN A 1 101 ? 4.910 7.190 -21.952 1.00 76.44 101 ASN A CA 1
ATOM 797 C C . ASN A 1 101 ? 4.550 5.835 -21.350 1.00 76.44 101 ASN A C 1
ATOM 799 O O . ASN A 1 101 ? 3.465 5.304 -21.590 1.00 76.44 101 ASN A O 1
ATOM 803 N N . HIS A 1 102 ? 5.453 5.285 -20.556 1.00 81.88 102 HIS A N 1
ATOM 804 C CA . HIS A 1 102 ? 5.202 4.105 -19.749 1.00 81.88 102 HIS A CA 1
ATOM 805 C C . HIS A 1 102 ? 4.980 4.536 -18.306 1.00 81.88 102 HIS A C 1
ATOM 807 O O . HIS A 1 102 ? 5.620 5.477 -17.843 1.00 81.88 102 HIS A O 1
ATOM 813 N N . GLN A 1 103 ? 4.078 3.865 -17.600 1.00 85.75 103 GLN A N 1
ATOM 814 C CA . GLN A 1 103 ? 3.789 4.150 -16.201 1.00 85.75 103 GLN A CA 1
ATOM 815 C C . GLN A 1 103 ? 3.884 2.887 -15.360 1.00 85.75 103 GLN A C 1
ATOM 817 O O . GLN A 1 103 ? 3.294 1.863 -15.712 1.00 85.75 103 GLN A O 1
ATOM 822 N N . LEU A 1 104 ? 4.586 2.987 -14.236 1.00 87.69 104 LEU A N 1
ATOM 823 C CA . LEU A 1 104 ? 4.479 2.072 -13.108 1.00 87.69 104 LEU A CA 1
ATOM 824 C C . LEU A 1 104 ? 3.431 2.637 -12.162 1.00 87.69 104 LEU A C 1
ATOM 826 O O . LEU A 1 104 ? 3.553 3.782 -11.751 1.00 87.69 104 LEU A O 1
ATOM 830 N N . ILE A 1 105 ? 2.418 1.851 -11.821 1.00 88.69 105 ILE A N 1
ATOM 831 C CA . ILE A 1 105 ? 1.344 2.275 -10.925 1.00 88.69 105 ILE A CA 1
ATOM 832 C C . ILE A 1 105 ? 1.271 1.305 -9.756 1.00 88.69 105 ILE A C 1
ATOM 834 O O . ILE A 1 105 ? 1.097 0.097 -9.966 1.00 88.69 105 ILE A O 1
ATOM 838 N N . PHE A 1 106 ? 1.316 1.833 -8.535 1.00 90.69 106 PHE A N 1
ATOM 839 C CA . PHE A 1 106 ? 0.856 1.113 -7.356 1.00 90.69 106 PHE A CA 1
ATOM 840 C C . PHE A 1 106 ? -0.530 1.586 -6.974 1.00 90.69 106 PHE A C 1
ATOM 842 O O . PHE A 1 106 ? -0.813 2.776 -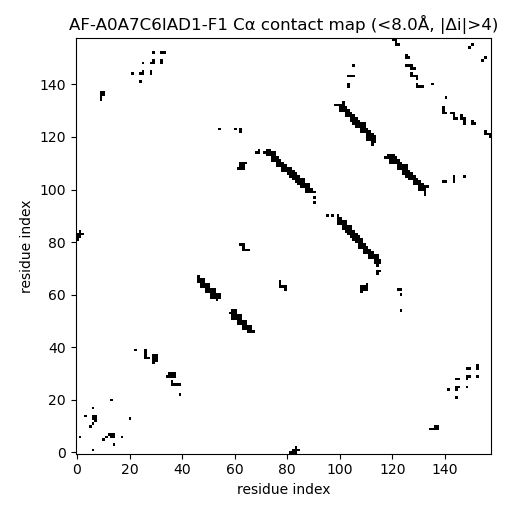6.923 1.00 90.69 106 PHE A O 1
ATOM 849 N N . SER A 1 107 ? -1.409 0.635 -6.683 1.00 90.19 107 SER A N 1
ATOM 850 C CA . SER A 1 107 ? -2.693 0.950 -6.081 1.00 90.19 107 SER A CA 1
ATOM 851 C C . SER A 1 107 ? -3.061 -0.080 -5.035 1.00 90.19 107 SER A C 1
ATOM 853 O O . SER A 1 107 ? -2.938 -1.287 -5.260 1.00 90.19 107 SER A O 1
ATOM 855 N N . ALA A 1 108 ? -3.539 0.399 -3.896 1.00 90.88 108 ALA A N 1
ATOM 856 C CA . ALA A 1 108 ? -4.004 -0.437 -2.807 1.00 90.88 108 ALA A CA 1
ATOM 857 C C . ALA A 1 108 ? -5.212 0.192 -2.126 1.00 90.88 108 ALA A C 1
ATOM 859 O O . ALA A 1 108 ? -5.526 1.358 -2.327 1.00 90.88 108 ALA A O 1
ATOM 860 N N . ARG A 1 109 ? -5.911 -0.586 -1.308 1.00 92.38 109 ARG A N 1
ATOM 861 C CA . ARG A 1 109 ? -6.876 -0.043 -0.350 1.00 92.38 109 ARG A CA 1
ATOM 862 C C . ARG A 1 109 ? -6.272 -0.153 1.024 1.00 92.38 109 ARG A C 1
ATOM 864 O O . ARG A 1 109 ? -5.531 -1.103 1.275 1.00 92.38 109 ARG A O 1
ATOM 871 N N . TYR A 1 110 ? -6.617 0.770 1.903 1.00 93.38 110 TYR A N 1
ATOM 872 C CA . TYR A 1 110 ? -6.094 0.727 3.251 1.00 93.38 110 TYR A CA 1
ATOM 873 C C . TYR A 1 110 ? -7.119 1.100 4.311 1.00 93.38 110 TYR A C 1
ATOM 875 O O . TYR A 1 110 ? -8.144 1.722 4.023 1.00 93.38 110 TYR A O 1
ATOM 883 N N . SER A 1 111 ? -6.806 0.716 5.543 1.00 92.88 111 SER A N 1
ATOM 884 C CA . SER A 1 111 ? -7.431 1.231 6.757 1.00 92.88 111 SER A CA 1
ATOM 885 C C . SER A 1 111 ? -6.366 1.493 7.817 1.00 92.88 111 SER A C 1
ATOM 887 O O . SER A 1 111 ? -5.477 0.658 7.994 1.00 92.88 111 SER A O 1
ATOM 889 N N . ALA A 1 112 ? -6.499 2.590 8.550 1.00 92.56 112 ALA A N 1
ATOM 890 C CA . ALA A 1 112 ? -5.750 2.891 9.761 1.00 92.56 112 ALA A CA 1
ATOM 891 C C . ALA A 1 112 ? -6.647 2.652 10.980 1.00 92.56 112 ALA A C 1
ATOM 893 O O . ALA A 1 112 ? -7.784 3.132 11.025 1.00 92.56 112 ALA A O 1
ATOM 894 N N . ILE A 1 113 ? -6.149 1.905 11.960 1.00 91.25 113 ILE A N 1
ATOM 895 C CA . ILE A 1 113 ? -6.902 1.502 13.149 1.00 91.25 113 ILE A CA 1
ATOM 896 C C . ILE A 1 113 ? -6.083 1.833 14.391 1.00 91.25 113 ILE A C 1
ATOM 898 O O . ILE A 1 113 ? -4.902 1.501 14.458 1.00 91.25 113 ILE A O 1
ATOM 902 N N . ASP A 1 114 ? -6.727 2.435 15.386 1.00 90.19 114 ASP A N 1
ATOM 903 C CA . ASP A 1 114 ? -6.208 2.484 16.753 1.00 90.19 114 ASP A CA 1
ATOM 904 C C . ASP A 1 114 ? -6.360 1.092 17.377 1.00 90.19 114 ASP A C 1
ATOM 906 O O . ASP A 1 114 ? -7.480 0.601 17.564 1.00 90.19 114 ASP A O 1
ATOM 910 N N . THR A 1 115 ? -5.239 0.438 17.671 1.00 88.62 115 THR A N 1
ATOM 911 C CA . THR A 1 115 ? -5.222 -0.943 18.158 1.00 88.62 115 THR A CA 1
ATOM 912 C C . THR A 1 115 ? -5.826 -1.096 19.551 1.00 88.62 115 THR A C 1
ATOM 914 O O . THR A 1 115 ? -6.337 -2.173 19.868 1.00 88.62 115 THR A O 1
ATOM 917 N N . GLU A 1 116 ? -5.835 -0.037 20.362 1.00 87.19 116 GLU A N 1
ATOM 918 C CA . GLU A 1 116 ? -6.350 -0.057 21.730 1.00 87.19 116 GLU A CA 1
ATOM 919 C C . GLU A 1 116 ? -7.870 0.118 21.741 1.00 87.19 116 GLU A C 1
ATOM 921 O O . GLU A 1 116 ? -8.601 -0.696 22.313 1.00 87.19 116 GLU A O 1
ATOM 926 N N . SER A 1 117 ? -8.369 1.160 21.070 1.00 86.81 117 SER A N 1
ATOM 927 C CA . SER A 1 117 ? -9.810 1.440 21.019 1.00 86.81 117 SER A CA 1
ATOM 928 C C . SER A 1 117 ? -10.558 0.645 19.945 1.00 86.81 117 SER A C 1
ATOM 930 O O . SER A 1 117 ? -11.793 0.640 19.936 1.00 86.81 117 SER A O 1
ATOM 932 N N . LYS A 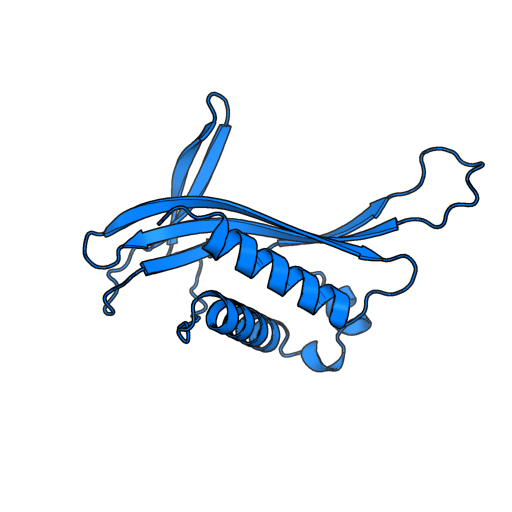1 118 ? -9.828 -0.027 19.046 1.00 85.06 118 LYS A N 1
ATOM 933 C CA . LYS A 1 118 ? -10.338 -0.726 17.853 1.00 85.06 118 LYS A CA 1
ATOM 934 C C . LYS A 1 118 ? -11.136 0.180 16.914 1.00 85.06 118 LYS A C 1
ATOM 936 O O . LYS A 1 118 ? -11.986 -0.293 16.157 1.00 85.06 118 LYS A O 1
ATOM 941 N N . LYS A 1 119 ? -10.900 1.491 16.972 1.00 88.56 119 LYS A N 1
ATOM 942 C CA . LYS A 1 119 ? -11.571 2.460 16.107 1.00 88.56 119 LYS A CA 1
ATOM 943 C C . LYS A 1 119 ? -10.831 2.589 14.789 1.00 88.56 119 LYS A C 1
ATOM 945 O O . LYS A 1 119 ? -9.610 2.708 14.760 1.00 88.56 119 LYS A O 1
ATOM 950 N N . ILE A 1 120 ? -11.600 2.626 13.708 1.00 90.62 120 ILE A N 1
ATOM 951 C CA . ILE A 1 120 ? -11.097 3.021 12.395 1.00 90.62 120 ILE A CA 1
ATOM 952 C C . ILE A 1 120 ? -10.823 4.524 12.461 1.00 90.62 120 ILE A C 1
ATOM 954 O O . ILE A 1 120 ? -11.747 5.306 12.682 1.00 90.62 120 ILE A O 1
ATOM 958 N N . LEU A 1 121 ? -9.559 4.901 12.304 1.00 91.25 121 LEU A N 1
ATOM 959 C CA . LEU A 1 121 ? -9.114 6.292 12.276 1.00 91.25 121 LEU A CA 1
ATOM 960 C C . LEU A 1 121 ? -9.256 6.869 10.868 1.00 91.25 121 LEU A C 1
ATOM 962 O O . LEU A 1 121 ? -9.751 7.976 10.695 1.00 91.25 121 LEU A O 1
ATOM 966 N N . ALA A 1 122 ? -8.888 6.079 9.858 1.00 91.62 122 ALA A N 1
ATOM 967 C CA . ALA A 1 122 ? -8.982 6.463 8.458 1.00 91.62 122 ALA A CA 1
ATOM 968 C C . ALA A 1 122 ? -9.049 5.241 7.542 1.00 91.62 122 ALA A C 1
ATOM 970 O O . ALA A 1 122 ? -8.751 4.117 7.948 1.00 91.62 122 ALA A O 1
ATOM 971 N N . TYR A 1 123 ? -9.438 5.459 6.291 1.00 92.56 123 TYR A N 1
ATOM 972 C CA . TYR A 1 123 ? -9.413 4.449 5.241 1.00 92.56 123 TYR A CA 1
ATOM 973 C C . TYR A 1 123 ? -9.475 5.106 3.868 1.00 92.56 123 TYR A C 1
ATOM 975 O O . TYR A 1 123 ? -9.989 6.214 3.722 1.00 92.56 123 TYR A O 1
ATOM 983 N N . GLY A 1 124 ? -9.012 4.394 2.844 1.00 91.12 124 GLY A N 1
ATOM 984 C CA . GLY A 1 124 ? -9.015 4.943 1.497 1.00 91.12 124 GLY A CA 1
ATOM 985 C C . GLY A 1 124 ? -8.400 4.037 0.445 1.00 91.12 124 GLY A C 1
ATOM 986 O O . GLY A 1 124 ? -8.275 2.819 0.614 1.00 91.12 124 GLY A O 1
ATOM 987 N N . ILE A 1 125 ? -8.054 4.667 -0.671 1.00 90.25 125 ILE A N 1
ATOM 988 C CA . ILE A 1 125 ? -7.295 4.085 -1.773 1.00 90.25 125 ILE A CA 1
ATOM 989 C C . ILE A 1 125 ? -5.949 4.791 -1.769 1.00 90.25 125 ILE A C 1
ATOM 991 O O . ILE A 1 125 ? -5.934 6.012 -1.730 1.00 90.25 125 ILE A O 1
ATOM 995 N N . LEU A 1 126 ? -4.873 4.015 -1.810 1.00 90.69 126 LEU A N 1
ATOM 996 C CA . LEU A 1 126 ? -3.541 4.504 -2.125 1.00 90.69 126 LEU A CA 1
ATOM 997 C C . LEU A 1 126 ? -3.322 4.373 -3.631 1.00 90.69 126 LEU A C 1
ATOM 999 O O . LEU A 1 126 ? -3.734 3.370 -4.239 1.00 90.69 126 LEU A O 1
ATOM 1003 N N . TYR A 1 127 ? -2.672 5.362 -4.212 1.00 90.88 127 TYR A N 1
ATOM 1004 C CA . TYR A 1 127 ? -2.270 5.448 -5.595 1.00 90.88 127 TYR A CA 1
ATOM 1005 C C . TYR A 1 127 ? -0.945 6.217 -5.736 1.00 90.88 127 TYR A C 1
ATOM 1007 O O . TYR A 1 127 ? -0.895 7.427 -5.542 1.00 90.88 127 TYR A O 1
ATOM 1015 N N . SER A 1 128 ? 0.094 5.539 -6.222 1.00 91.00 128 SER A N 1
ATOM 1016 C CA . SER A 1 128 ? 1.324 6.188 -6.690 1.00 91.00 128 SER A CA 1
ATOM 1017 C C . SER A 1 128 ? 1.619 5.812 -8.135 1.00 91.00 128 SER A C 1
ATOM 1019 O O . SER A 1 128 ? 1.204 4.745 -8.614 1.00 91.00 128 SER A O 1
ATOM 1021 N N . SER A 1 129 ? 2.302 6.696 -8.865 1.00 89.31 129 SER A N 1
ATOM 1022 C CA . SER A 1 129 ? 2.616 6.431 -10.267 1.00 89.31 129 SER A CA 1
ATOM 1023 C C . SER A 1 129 ? 3.889 7.111 -10.746 1.00 89.31 129 SER A C 1
ATOM 1025 O O . SER A 1 129 ? 4.013 8.326 -10.649 1.00 89.31 129 SER A O 1
ATOM 1027 N N . GLN A 1 130 ? 4.763 6.346 -11.396 1.00 90.38 130 GLN A N 1
ATOM 1028 C CA . GLN A 1 130 ? 6.003 6.840 -11.991 1.00 90.38 130 GLN A CA 1
ATOM 1029 C C . GLN A 1 130 ? 5.970 6.709 -13.505 1.00 90.38 130 GLN A C 1
ATOM 1031 O O . GLN A 1 130 ? 5.612 5.657 -14.029 1.00 90.38 130 GLN A O 1
ATOM 1036 N N . THR A 1 131 ? 6.341 7.780 -14.212 1.00 86.25 131 THR A N 1
ATOM 1037 C CA . THR A 1 131 ? 6.361 7.816 -15.682 1.00 86.25 131 THR A CA 1
ATOM 1038 C C . THR A 1 131 ? 7.787 7.721 -16.214 1.00 86.25 131 THR A C 1
ATOM 1040 O O . THR A 1 131 ? 8.647 8.508 -15.830 1.00 86.25 131 THR A O 1
ATOM 1043 N N . PHE A 1 132 ? 8.020 6.832 -17.178 1.00 82.31 132 PHE A N 1
ATOM 1044 C CA . PHE A 1 132 ? 9.314 6.624 -17.830 1.00 82.31 132 PHE A CA 1
ATOM 1045 C C . PHE A 1 132 ? 9.158 6.442 -19.350 1.00 82.31 132 PHE A C 1
ATOM 1047 O O . PHE A 1 132 ? 8.084 6.119 -19.851 1.00 82.31 132 PHE A O 1
ATOM 1054 N N . HIS A 1 133 ? 10.234 6.678 -20.109 1.00 74.88 133 HIS A N 1
ATOM 1055 C CA . HIS A 1 133 ? 10.182 6.713 -21.584 1.00 74.88 133 HIS A CA 1
ATOM 1056 C C . HIS A 1 133 ? 10.801 5.489 -22.274 1.00 74.88 133 HIS A C 1
ATOM 1058 O O . HIS A 1 133 ? 10.476 5.215 -23.425 1.00 74.88 133 HIS A O 1
ATOM 1064 N N . PHE A 1 134 ? 11.719 4.779 -21.611 1.00 74.00 134 PHE A N 1
ATOM 1065 C CA . PHE A 1 134 ? 12.495 3.703 -22.239 1.00 74.00 134 PHE A CA 1
ATOM 1066 C C . PHE A 1 134 ? 12.445 2.419 -21.417 1.00 74.00 134 PHE A C 1
ATOM 1068 O O . PHE A 1 134 ? 11.648 1.530 -21.699 1.00 74.00 134 PHE A O 1
ATOM 1075 N N . ALA A 1 135 ? 13.291 2.336 -20.395 1.00 79.81 135 ALA A N 1
ATOM 1076 C CA . ALA A 1 135 ? 13.356 1.216 -19.475 1.00 79.81 135 ALA A CA 1
ATOM 1077 C C . ALA A 1 135 ? 12.969 1.702 -18.086 1.00 79.81 135 ALA A C 1
ATOM 1079 O O . ALA A 1 135 ? 13.303 2.830 -17.715 1.00 79.81 135 ALA A O 1
ATOM 1080 N N . MET A 1 136 ? 12.263 0.848 -17.355 1.00 85.06 136 MET A N 1
ATOM 1081 C CA . MET A 1 136 ? 12.005 1.082 -15.950 1.00 85.06 136 MET A CA 1
ATOM 1082 C C . MET A 1 136 ? 13.287 0.785 -15.184 1.00 85.06 136 MET A C 1
ATOM 1084 O O . MET A 1 136 ? 13.995 -0.182 -15.465 1.00 85.06 136 MET A O 1
ATOM 1088 N N . THR A 1 137 ? 13.618 1.652 -14.245 1.00 88.38 137 THR A N 1
ATOM 1089 C CA . THR A 1 137 ? 14.800 1.515 -13.408 1.00 88.38 137 THR A CA 1
ATOM 1090 C C . THR A 1 137 ? 14.385 1.197 -11.986 1.00 88.38 137 THR A C 1
ATOM 1092 O O . THR A 1 137 ? 13.268 1.488 -11.564 1.00 88.38 137 THR A O 1
ATOM 1095 N N . LYS A 1 138 ? 15.317 0.656 -11.205 1.00 89.56 138 LYS A N 1
ATOM 1096 C CA . LYS A 1 138 ? 15.136 0.494 -9.762 1.00 89.56 138 LYS A CA 1
ATOM 1097 C C . LYS A 1 138 ? 14.695 1.789 -9.069 1.00 89.56 138 LYS A C 1
ATOM 1099 O O . LYS A 1 138 ? 13.807 1.732 -8.228 1.00 89.56 138 LYS A O 1
ATOM 1104 N N . GLY A 1 139 ? 15.250 2.930 -9.483 1.00 90.62 139 GLY A N 1
ATOM 1105 C CA . GLY A 1 139 ? 14.872 4.237 -8.947 1.00 90.62 139 GLY A CA 1
ATOM 1106 C C . GLY A 1 139 ? 13.400 4.577 -9.187 1.00 90.62 139 GLY A C 1
ATOM 1107 O O . GLY A 1 139 ? 12.758 5.118 -8.300 1.00 90.62 139 GLY A O 1
ATOM 1108 N N . ASP A 1 140 ? 12.823 4.189 -10.328 1.00 90.81 140 ASP A N 1
ATOM 1109 C CA . ASP A 1 140 ? 11.389 4.394 -10.583 1.00 90.81 140 ASP A CA 1
ATOM 1110 C C . ASP A 1 140 ? 10.524 3.560 -9.625 1.00 90.81 140 ASP A C 1
ATOM 1112 O O . ASP A 1 140 ? 9.496 4.025 -9.140 1.00 90.81 140 ASP A O 1
ATOM 1116 N N . TRP A 1 141 ? 10.942 2.335 -9.296 1.00 91.19 141 TRP A N 1
ATOM 1117 C CA . TRP A 1 141 ? 10.238 1.547 -8.286 1.00 91.19 141 TRP A CA 1
ATOM 1118 C C . TRP A 1 141 ? 10.373 2.151 -6.888 1.00 91.19 141 TRP A C 1
ATOM 1120 O O . TRP A 1 141 ? 9.391 2.194 -6.155 1.00 91.19 141 TRP A O 1
ATOM 1130 N N . GLU A 1 142 ? 11.571 2.601 -6.515 1.00 93.69 142 GLU A N 1
ATOM 1131 C CA . GLU A 1 142 ? 11.845 3.219 -5.213 1.00 93.69 142 GLU A CA 1
ATOM 1132 C C . GLU A 1 142 ? 11.044 4.515 -5.035 1.00 93.69 142 GLU A C 1
ATOM 1134 O O . GLU A 1 142 ? 10.353 4.654 -4.029 1.00 93.69 142 GLU A O 1
ATOM 1139 N N . ASN A 1 143 ? 11.006 5.381 -6.051 1.00 94.00 143 ASN A N 1
ATOM 1140 C CA . ASN A 1 143 ? 10.194 6.601 -6.046 1.00 94.00 143 ASN A CA 1
ATOM 1141 C C . ASN A 1 143 ? 8.694 6.289 -5.907 1.00 94.00 143 ASN A C 1
ATOM 1143 O O . ASN A 1 143 ? 7.983 6.950 -5.158 1.00 94.00 143 ASN A O 1
ATOM 1147 N N . ALA A 1 144 ? 8.196 5.249 -6.590 1.00 92.19 144 ALA A N 1
ATOM 1148 C CA . ALA A 1 144 ? 6.800 4.835 -6.449 1.00 92.19 144 ALA A CA 1
ATOM 1149 C C . ALA A 1 144 ? 6.479 4.320 -5.031 1.00 92.19 144 ALA A C 1
ATOM 1151 O O . ALA A 1 144 ? 5.339 4.449 -4.580 1.00 92.19 144 ALA A O 1
ATOM 1152 N N . ILE A 1 145 ? 7.449 3.709 -4.337 1.00 93.44 145 ILE A N 1
ATOM 1153 C CA . ILE A 1 145 ? 7.308 3.285 -2.934 1.00 93.44 145 ILE A CA 1
ATOM 1154 C C . ILE A 1 145 ? 7.327 4.500 -2.000 1.00 93.44 145 ILE A C 1
ATOM 1156 O O . ILE A 1 145 ? 6.513 4.542 -1.079 1.00 93.44 145 ILE A O 1
ATOM 1160 N N . GLU A 1 146 ? 8.212 5.470 -2.240 1.00 94.81 146 GLU A N 1
ATOM 1161 C CA . GLU A 1 146 ? 8.281 6.732 -1.489 1.00 94.81 146 GLU A CA 1
ATOM 1162 C C . GLU A 1 146 ? 6.942 7.477 -1.550 1.00 94.81 146 GLU A C 1
ATOM 1164 O O . GLU A 1 146 ? 6.330 7.706 -0.509 1.00 94.81 146 GLU A O 1
ATOM 1169 N N . GLU A 1 147 ? 6.406 7.713 -2.752 1.00 93.25 147 GLU A N 1
ATOM 1170 C CA . GLU A 1 147 ? 5.095 8.356 -2.935 1.00 93.25 147 GLU A CA 1
ATOM 1171 C C . GLU A 1 147 ? 3.961 7.596 -2.229 1.00 93.25 147 GLU A C 1
ATOM 1173 O O . GLU A 1 147 ? 3.057 8.198 -1.651 1.00 93.25 147 GLU A O 1
ATOM 1178 N N . LEU A 1 148 ? 4.006 6.258 -2.238 1.00 92.00 148 LEU A N 1
ATOM 1179 C CA . LEU A 1 148 ? 3.012 5.434 -1.5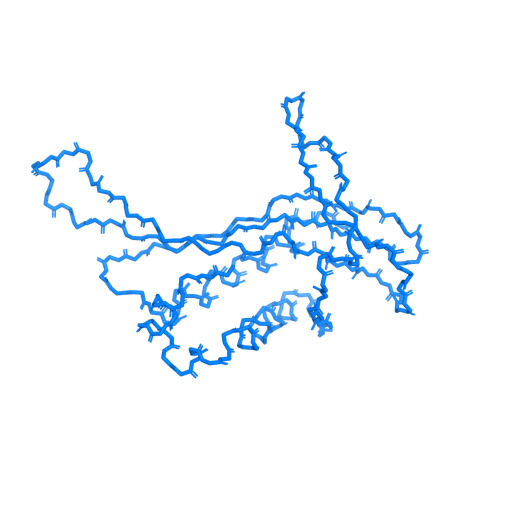49 1.00 92.00 148 LEU A CA 1
ATOM 1180 C C . LEU A 1 148 ? 3.086 5.607 -0.021 1.00 92.00 148 LEU A C 1
ATOM 1182 O O . LEU A 1 148 ? 2.057 5.573 0.656 1.00 92.00 148 LEU A O 1
ATOM 1186 N N . ALA A 1 149 ? 4.294 5.750 0.530 1.00 92.62 149 ALA A N 1
ATOM 1187 C CA . ALA A 1 149 ? 4.516 5.973 1.955 1.00 92.62 149 ALA A CA 1
ATOM 1188 C C . ALA A 1 149 ? 4.056 7.375 2.384 1.00 92.62 149 ALA A C 1
ATOM 1190 O O . ALA A 1 149 ? 3.412 7.509 3.429 1.00 92.62 149 ALA A O 1
ATOM 1191 N N . GLU A 1 150 ? 4.334 8.390 1.563 1.00 91.81 150 GLU A N 1
ATOM 1192 C CA . GLU A 1 150 ? 3.854 9.763 1.752 1.00 91.81 150 GLU A CA 1
ATOM 1193 C C . GLU A 1 150 ? 2.327 9.814 1.745 1.00 91.81 150 GLU A C 1
ATOM 1195 O O . GLU A 1 150 ? 1.719 10.304 2.695 1.00 91.81 150 GLU A O 1
ATOM 1200 N N . GLU A 1 151 ? 1.678 9.221 0.742 1.00 89.94 151 GLU A N 1
ATOM 1201 C CA . GLU A 1 151 ? 0.217 9.192 0.666 1.00 89.94 151 GLU A CA 1
ATOM 1202 C C . GLU A 1 151 ? -0.409 8.456 1.860 1.00 89.94 151 GLU A C 1
ATOM 1204 O O . GLU A 1 151 ? -1.441 8.879 2.387 1.00 89.94 151 GLU A O 1
ATOM 1209 N N . LEU A 1 152 ? 0.230 7.382 2.337 1.00 90.44 152 LEU A N 1
ATOM 1210 C CA . LEU A 1 152 ? -0.253 6.638 3.495 1.00 90.44 152 LEU A CA 1
ATOM 1211 C C . LEU A 1 152 ? -0.214 7.468 4.783 1.00 90.44 152 LEU A C 1
ATOM 1213 O O . LEU A 1 152 ? -1.153 7.376 5.574 1.00 90.44 152 LEU A O 1
ATOM 1217 N N . LEU A 1 153 ? 0.853 8.233 5.026 1.00 88.06 153 LEU A N 1
ATOM 1218 C CA . LEU A 1 153 ? 1.052 8.950 6.291 1.00 88.06 153 LEU A CA 1
ATOM 1219 C C . LEU A 1 153 ? 0.559 10.398 6.255 1.00 88.06 153 LEU A C 1
ATOM 1221 O O . LEU A 1 153 ? -0.106 10.821 7.195 1.00 88.06 153 LEU A O 1
ATOM 1225 N N . GLU A 1 154 ? 0.847 11.151 5.195 1.00 81.38 154 GLU A N 1
ATOM 1226 C CA . GLU A 1 154 ? 0.416 12.548 5.055 1.00 81.38 154 GLU A CA 1
ATOM 1227 C C . GLU A 1 154 ? -1.036 12.654 4.584 1.00 81.38 154 GLU A C 1
ATOM 1229 O O . GLU A 1 154 ? -1.780 13.532 5.024 1.00 81.38 154 GLU A O 1
ATOM 1234 N N . GLY A 1 155 ? -1.468 11.731 3.718 1.00 67.25 155 GLY A N 1
ATOM 1235 C CA . GLY A 1 155 ? -2.847 11.657 3.230 1.00 67.25 155 GLY A CA 1
ATOM 1236 C C . GLY A 1 155 ? -3.837 11.119 4.266 1.00 67.25 155 GLY A C 1
ATOM 1237 O O . GLY A 1 155 ? -5.051 11.226 4.076 1.00 67.25 155 GLY A O 1
ATOM 1238 N N . THR A 1 156 ? -3.340 10.570 5.378 1.00 70.25 156 THR A N 1
ATOM 1239 C CA . THR A 1 156 ? -4.159 10.077 6.484 1.00 70.25 156 THR A CA 1
ATOM 1240 C C . THR A 1 156 ? -4.202 11.112 7.610 1.00 70.25 156 THR A C 1
ATOM 1242 O O . THR A 1 156 ? -3.251 11.194 8.385 1.00 70.25 156 THR A O 1
ATOM 1245 N N . PRO A 1 157 ? -5.293 11.889 7.762 1.00 59.00 157 PRO A N 1
ATOM 1246 C CA . PRO A 1 157 ? -5.449 12.760 8.920 1.00 59.00 157 PRO A CA 1
ATOM 1247 C C . PRO A 1 157 ? -5.589 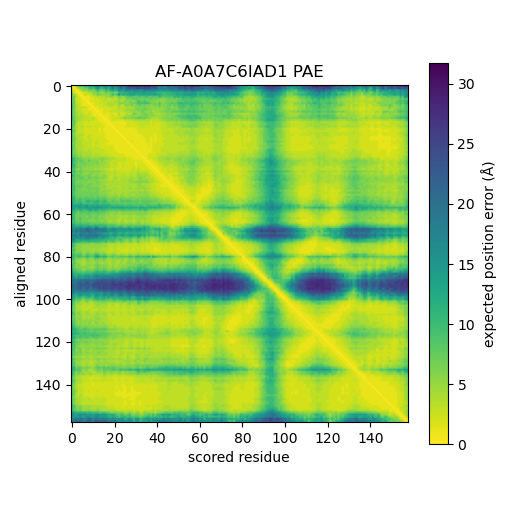11.892 10.177 1.00 59.00 157 PRO A C 1
ATOM 1249 O O . PRO A 1 157 ? -6.618 11.241 10.373 1.00 59.00 157 PRO A O 1
ATOM 1252 N N . LEU A 1 158 ? -4.532 11.850 10.988 1.00 54.53 158 LEU A N 1
ATOM 1253 C CA . LEU A 1 158 ? -4.504 11.219 12.310 1.00 54.53 158 LEU A CA 1
ATOM 1254 C C . LEU A 1 158 ? -4.849 12.226 13.409 1.00 54.53 158 LEU A C 1
ATOM 1256 O O . LEU A 1 158 ? -4.361 13.378 13.335 1.00 54.53 158 LEU A O 1
#

Foldseek 3Di:
DDDLVLCCQAPVVCSVPVVVVLQVLLQVLLCVVVVDRDDDDDDDCVQWDFDWDDPDPPDTGTETDGPDADPDFDKDKDKPDFDWDKDWADPPDPPDPDAIKIKTKTKIKMWIAGRPVRDTQDIDMFIFMAIDRDRHHPVSVSVSSNSSSCCVPVVRDD

Sequence (158 aa):
MGNPDDVKDDLPEFANNFVGWFKSSLGQELEKISGKPPVINQIEDSLLTFVPLQLSEKSIIKIPLPDTTFEAPGIAFFIHPIKVLRHNDLPNNRQSTRLPNHQLIFSARYSAIDTESKKILAYGILYSSQTFHFAMTKGDWENAIEELAEELLEGTPL

Radius of gyration: 17.51 Å; Cα contacts (8 Å, |Δi|>4): 262; chains: 1; bounding box: 40×28×58 Å